Protein AF-A0A1V4TSR1-F1 (afdb_monomer_lite)

Structure (mmCIF, N/CA/C/O backbone):
data_AF-A0A1V4TSR1-F1
#
_entry.id   AF-A0A1V4TSR1-F1
#
loop_
_atom_site.group_PDB
_atom_site.id
_atom_site.type_symbol
_atom_site.label_atom_id
_atom_site.label_alt_id
_atom_site.label_comp_id
_atom_site.label_asym_id
_atom_site.label_entity_id
_atom_site.label_seq_id
_atom_site.pdbx_PDB_ins_code
_atom_site.Cartn_x
_atom_site.Cartn_y
_atom_site.Cartn_z
_atom_site.occupancy
_atom_site.B_iso_or_equiv
_atom_site.auth_seq_id
_atom_site.auth_comp_id
_atom_site.auth_asym_id
_atom_site.auth_atom_id
_atom_site.pdbx_PDB_model_num
ATOM 1 N N . MET A 1 1 ? -20.050 10.778 41.214 1.00 63.22 1 MET A N 1
ATOM 2 C CA . MET A 1 1 ? -21.009 10.575 40.112 1.00 63.22 1 MET A CA 1
ATOM 3 C C . MET A 1 1 ? -20.697 11.623 39.060 1.00 63.22 1 MET A C 1
ATOM 5 O O . MET A 1 1 ? -20.929 12.783 39.350 1.00 63.22 1 MET A O 1
ATOM 9 N N . SER A 1 2 ? -20.046 11.227 37.968 1.00 52.53 2 SER A N 1
ATOM 10 C CA . SER A 1 2 ? -20.130 11.809 36.618 1.00 52.53 2 SER A CA 1
ATOM 11 C C . SER A 1 2 ? -19.190 10.999 35.730 1.00 52.53 2 SER A C 1
ATOM 13 O O . SER A 1 2 ? -18.043 10.741 36.089 1.00 52.53 2 SER A O 1
ATOM 15 N N . GLU A 1 3 ? -19.768 10.503 34.651 1.00 50.19 3 GLU A N 1
ATOM 16 C CA . GLU A 1 3 ? -19.359 9.351 33.862 1.00 50.19 3 GLU A CA 1
ATOM 17 C C . GLU A 1 3 ? -18.098 9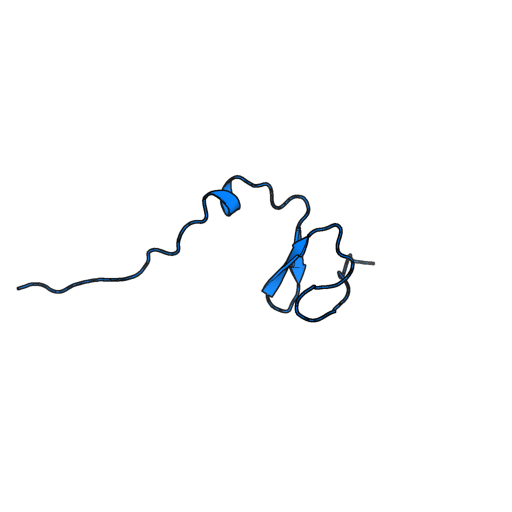.519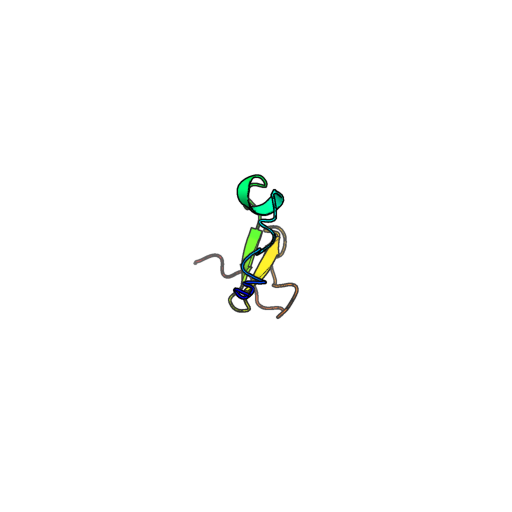 32.989 1.00 50.19 3 GLU A C 1
ATOM 19 O O . GLU A 1 3 ? -17.575 10.607 32.761 1.00 50.19 3 GLU A O 1
ATOM 24 N N . ALA A 1 4 ? -17.609 8.375 32.508 1.00 61.44 4 ALA A N 1
ATOM 25 C CA . ALA A 1 4 ? -16.405 8.191 31.709 1.00 61.44 4 ALA A CA 1
ATOM 26 C C . ALA A 1 4 ? -16.486 8.760 30.278 1.00 61.44 4 ALA A C 1
ATOM 28 O O . ALA A 1 4 ? -17.551 8.800 29.666 1.00 61.44 4 ALA A O 1
ATOM 29 N N . LYS A 1 5 ? -15.317 9.010 29.670 1.00 45.66 5 LYS A N 1
ATOM 30 C CA . LYS A 1 5 ? -15.135 8.830 28.220 1.00 45.66 5 LYS A CA 1
ATOM 31 C C . LYS A 1 5 ? -13.826 8.079 27.932 1.00 45.66 5 LYS A C 1
ATOM 33 O O . LYS A 1 5 ? -12.763 8.694 27.877 1.00 45.66 5 LYS A O 1
ATOM 38 N N . PRO A 1 6 ? -13.864 6.746 27.778 1.00 55.66 6 PRO A N 1
ATOM 39 C CA . PRO A 1 6 ? -12.743 5.979 27.269 1.00 55.66 6 PRO A CA 1
ATOM 40 C C . PRO A 1 6 ? -12.814 5.955 25.742 1.00 55.66 6 PRO A C 1
ATOM 42 O O . PRO A 1 6 ? -13.781 5.464 25.167 1.00 55.66 6 PRO A O 1
ATOM 45 N N . GLY A 1 7 ? -11.753 6.435 25.101 1.00 63.22 7 GLY A N 1
ATOM 46 C CA . GLY A 1 7 ? -11.448 6.071 23.723 1.00 63.22 7 GLY A CA 1
ATOM 47 C C . GLY A 1 7 ? -11.610 7.190 22.714 1.00 63.22 7 GLY A C 1
ATOM 48 O O . GLY A 1 7 ? -12.631 7.241 22.060 1.00 63.22 7 GLY A O 1
ATOM 49 N N . GLU A 1 8 ? -10.547 7.974 22.521 1.00 53.41 8 GLU A N 1
ATOM 50 C CA . GLU A 1 8 ? -10.124 8.511 21.211 1.00 53.41 8 GLU A CA 1
ATOM 51 C C . GLU A 1 8 ? -8.590 8.667 21.185 1.00 53.41 8 GLU A C 1
ATOM 53 O O . GLU A 1 8 ? -8.030 9.628 20.671 1.00 53.41 8 GLU A O 1
ATOM 58 N N . GLY A 1 9 ? -7.867 7.720 21.783 1.00 55.31 9 GLY A N 1
ATOM 59 C CA . GLY A 1 9 ? -6.415 7.645 21.668 1.00 55.31 9 GLY A CA 1
ATOM 60 C C . GLY A 1 9 ? -6.043 6.750 20.499 1.00 55.31 9 GLY A C 1
ATOM 61 O O . GLY A 1 9 ? -5.585 5.634 20.727 1.00 55.31 9 GLY A O 1
ATOM 62 N N . LYS A 1 10 ? -6.249 7.189 19.247 1.00 56.97 10 LYS A 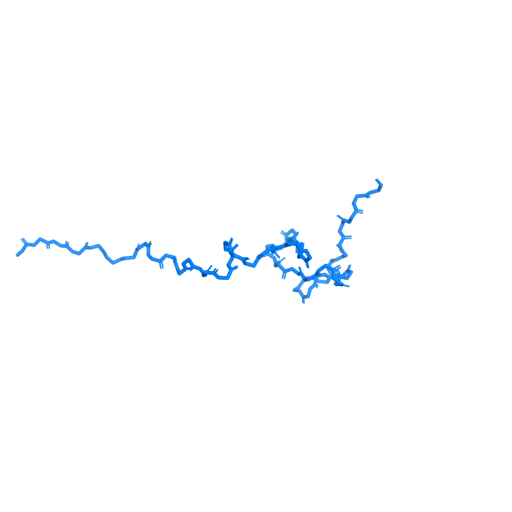N 1
ATOM 63 C CA . LYS A 1 10 ? -5.520 6.553 18.137 1.00 56.97 10 LYS A CA 1
ATOM 64 C C . LYS A 1 10 ? -4.042 6.667 18.517 1.00 56.97 10 LYS A C 1
ATOM 66 O O . LYS A 1 10 ? -3.617 7.801 18.757 1.00 56.97 10 LYS A O 1
ATOM 71 N N . PRO A 1 11 ? -3.270 5.570 18.643 1.00 56.97 11 PRO A N 1
ATOM 72 C CA . PRO A 1 11 ? -1.845 5.701 18.873 1.00 56.97 11 PRO A CA 1
ATOM 73 C C . PRO A 1 11 ? -1.316 6.460 17.662 1.00 56.97 11 PRO A C 1
ATOM 75 O O . PRO A 1 11 ? -1.277 5.926 16.554 1.00 56.97 11 PRO A O 1
ATOM 78 N N . LYS A 1 12 ? -1.018 7.748 17.849 1.00 58.44 12 LYS A N 1
ATOM 79 C CA . LYS A 1 12 ? -0.314 8.546 16.857 1.00 58.44 12 LYS A CA 1
ATOM 80 C C . LYS A 1 12 ? 1.049 7.898 16.795 1.00 58.44 12 LYS A C 1
ATOM 82 O O . LYS A 1 12 ? 1.883 8.117 17.668 1.00 58.44 12 LYS A O 1
ATOM 87 N N . CYS A 1 13 ? 1.195 6.962 15.867 1.00 57.94 13 CYS A N 1
ATOM 88 C CA . CYS A 1 13 ? 2.444 6.288 15.618 1.00 57.94 13 CYS A CA 1
ATOM 89 C C . CYS A 1 13 ? 3.437 7.416 15.344 1.00 57.94 13 CYS A C 1
ATOM 91 O O . CYS A 1 13 ? 3.351 8.067 14.314 1.00 57.94 13 CYS A O 1
ATOM 93 N N . THR A 1 14 ? 4.336 7.730 16.271 1.00 58.09 14 THR A N 1
ATOM 94 C CA . THR A 1 14 ? 5.308 8.826 16.093 1.00 58.09 14 THR A CA 1
ATOM 95 C C . THR A 1 14 ? 6.221 8.579 14.887 1.00 58.09 14 THR A C 1
ATOM 97 O O . THR A 1 14 ? 6.863 9.493 14.378 1.00 58.09 14 THR A O 1
ATOM 100 N N . ILE A 1 15 ? 6.203 7.348 14.370 1.00 57.88 15 ILE A N 1
ATOM 101 C CA . ILE A 1 15 ? 6.776 6.945 13.094 1.00 57.88 15 ILE A CA 1
ATOM 102 C C . ILE A 1 15 ? 6.013 7.585 11.917 1.00 57.88 15 ILE A C 1
ATOM 104 O O . ILE A 1 15 ? 6.662 8.056 11.003 1.00 57.88 15 ILE A O 1
ATOM 108 N N . CYS A 1 16 ? 4.681 7.706 11.901 1.00 57.88 16 CYS A N 1
ATOM 109 C CA . CYS A 1 16 ? 3.969 8.193 10.706 1.00 57.88 16 CYS A CA 1
ATOM 110 C C . CYS A 1 16 ? 4.103 9.703 10.430 1.00 57.88 16 CYS A C 1
ATOM 112 O O . CYS A 1 16 ? 3.969 10.102 9.278 1.00 57.88 16 CYS A O 1
ATOM 114 N N . GLU A 1 17 ? 4.387 10.537 11.437 1.00 53.91 17 GLU A N 1
ATOM 115 C CA . GLU A 1 17 ? 4.646 11.978 11.227 1.00 53.91 17 GLU A CA 1
ATOM 116 C C . GLU A 1 17 ? 6.131 12.294 10.964 1.00 53.91 17 GLU A C 1
ATOM 118 O O . GLU A 1 17 ? 6.435 13.314 10.353 1.00 53.91 17 GLU A O 1
ATOM 123 N N . SER A 1 18 ? 7.063 11.427 11.390 1.00 55.81 18 SER A N 1
ATOM 124 C CA . SER A 1 18 ? 8.516 11.677 11.282 1.00 55.81 18 SER A CA 1
ATOM 125 C C . SER A 1 18 ? 9.244 10.782 10.271 1.00 55.81 18 SER A C 1
ATOM 127 O O . SER A 1 18 ? 10.221 11.218 9.660 1.00 55.81 18 SER A O 1
ATOM 129 N N . PHE A 1 19 ? 8.782 9.548 10.038 1.00 54.69 19 PHE A N 1
ATOM 130 C CA . PHE A 1 19 ? 9.257 8.737 8.919 1.00 54.69 19 PHE A CA 1
ATOM 131 C C . PHE A 1 19 ? 8.548 9.207 7.664 1.00 54.69 19 PHE A C 1
ATOM 133 O O . PHE A 1 19 ? 7.425 8.815 7.363 1.00 54.69 19 PHE A O 1
ATOM 140 N N . ASN A 1 20 ? 9.254 10.062 6.935 1.00 57.41 20 ASN A N 1
ATOM 141 C CA . ASN A 1 20 ? 9.109 10.270 5.506 1.00 57.41 20 ASN A CA 1
ATOM 142 C C . ASN A 1 20 ? 8.510 9.017 4.825 1.00 57.41 20 ASN A C 1
ATOM 144 O O . ASN A 1 20 ? 9.231 8.078 4.498 1.00 57.41 20 ASN A O 1
ATOM 148 N N . LEU A 1 21 ? 7.199 9.028 4.553 1.00 64.75 21 LEU A N 1
ATOM 149 C CA . LEU A 1 21 ? 6.523 8.058 3.677 1.00 64.75 21 LEU A CA 1
ATOM 150 C C . LEU A 1 21 ? 7.081 8.117 2.237 1.00 64.75 21 LEU A C 1
ATOM 1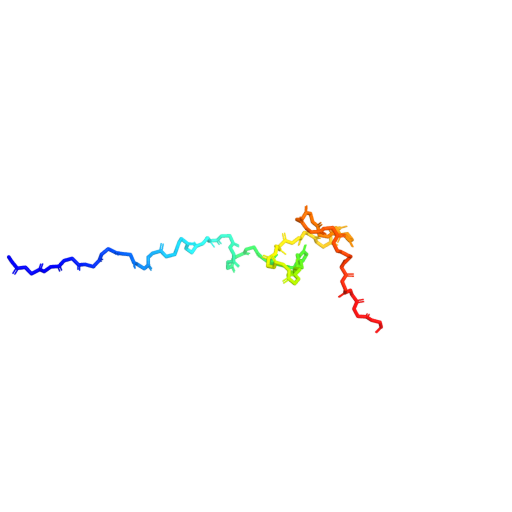52 O O . LEU A 1 21 ? 6.612 7.379 1.371 1.00 64.75 21 LEU A O 1
ATOM 156 N N . LYS A 1 22 ? 8.090 8.972 1.974 1.00 61.69 22 LYS A N 1
ATOM 157 C CA . LYS A 1 22 ? 9.000 8.919 0.824 1.00 61.69 22 LYS A CA 1
ATOM 158 C C . LYS A 1 22 ? 9.521 7.498 0.666 1.00 61.69 22 LYS A C 1
ATOM 160 O O . LYS A 1 22 ? 10.458 7.078 1.336 1.00 61.69 22 LYS A O 1
ATOM 165 N N . GLY A 1 23 ? 8.909 6.766 -0.247 1.00 77.00 23 GLY A N 1
ATOM 166 C CA . GLY A 1 23 ? 9.248 5.373 -0.464 1.00 77.00 23 GLY A CA 1
ATOM 167 C C . GLY A 1 23 ? 8.177 4.398 0.005 1.00 77.00 23 GLY A C 1
ATOM 168 O O . GLY A 1 23 ? 8.474 3.218 0.108 1.00 77.00 23 GLY A O 1
ATOM 169 N N . THR A 1 24 ? 6.931 4.822 0.206 1.00 83.94 24 THR A N 1
ATOM 170 C CA . THR A 1 24 ? 5.770 3.933 0.367 1.00 83.94 24 THR A CA 1
ATOM 171 C C . THR A 1 24 ? 4.641 4.353 -0.570 1.00 83.94 24 THR A C 1
ATOM 173 O O . THR A 1 24 ? 4.591 5.502 -1.003 1.00 83.94 24 THR A O 1
ATOM 176 N N . TRP A 1 25 ? 3.772 3.415 -0.928 1.00 87.06 25 TRP A N 1
ATOM 177 C CA . TRP A 1 25 ? 2.575 3.676 -1.720 1.00 87.06 25 TRP A CA 1
ATOM 178 C C . TRP A 1 25 ? 1.382 2.953 -1.108 1.00 87.06 25 TRP A C 1
ATOM 180 O O . TRP A 1 25 ? 1.479 1.801 -0.673 1.00 87.06 25 TRP A O 1
ATOM 190 N N . THR A 1 26 ? 0.250 3.642 -1.071 1.00 88.31 26 THR A N 1
ATOM 191 C CA . THR A 1 26 ? -1.006 3.082 -0.578 1.00 88.31 26 THR A CA 1
ATOM 192 C C . THR A 1 26 ? -1.725 2.404 -1.734 1.00 88.31 26 THR A C 1
ATOM 194 O O . THR A 1 26 ? -1.949 3.013 -2.777 1.00 88.31 26 THR A O 1
ATOM 197 N N . CYS A 1 27 ? -2.059 1.128 -1.568 1.00 90.06 27 CYS A N 1
ATOM 198 C CA . CYS A 1 27 ? -2.895 0.402 -2.517 1.00 90.06 27 CYS A CA 1
ATOM 199 C C . CYS A 1 27 ? -4.377 0.734 -2.288 1.00 90.06 27 CYS A C 1
ATOM 201 O O . CYS A 1 27 ? -4.772 1.085 -1.181 1.00 90.06 27 CYS A O 1
ATOM 203 N N . GLU A 1 28 ? -5.214 0.520 -3.304 1.00 88.75 28 GLU A N 1
ATOM 204 C CA . GLU A 1 28 ? -6.679 0.648 -3.228 1.00 88.75 28 GLU A CA 1
ATOM 205 C C . GLU A 1 28 ? -7.327 -0.221 -2.134 1.00 88.75 28 GLU A C 1
ATOM 207 O O . GLU A 1 28 ? -8.463 0.016 -1.746 1.00 88.75 28 GLU A O 1
ATOM 212 N N . CYS A 1 29 ? -6.629 -1.248 -1.638 1.00 89.94 29 CYS A N 1
ATOM 213 C CA . CYS A 1 29 ? -7.089 -2.102 -0.539 1.00 89.94 29 CYS A CA 1
ATOM 214 C C . CYS A 1 29 ? -6.686 -1.588 0.860 1.00 89.94 29 CYS A C 1
ATOM 216 O O . CYS A 1 29 ? -6.634 -2.378 1.812 1.00 89.94 29 CYS A O 1
ATOM 218 N N . ASP A 1 30 ? -6.310 -0.307 0.954 1.00 86.75 30 ASP A N 1
ATOM 219 C CA . ASP A 1 30 ? -5.803 0.400 2.141 1.00 86.75 30 ASP A CA 1
ATOM 220 C C . ASP A 1 30 ? -4.485 -0.151 2.714 1.00 86.75 30 ASP A C 1
ATOM 222 O O . ASP A 1 30 ? -4.037 0.238 3.794 1.00 86.75 30 ASP A O 1
ATOM 226 N N . ALA A 1 31 ? -3.821 -1.061 1.997 1.00 88.69 31 ALA A N 1
ATOM 227 C CA . ALA A 1 31 ? -2.517 -1.567 2.401 1.00 88.69 31 ALA A CA 1
ATOM 228 C C . ALA A 1 31 ? -1.415 -0.568 2.035 1.00 88.69 31 ALA A C 1
ATOM 230 O O . ALA A 1 31 ? -1.298 -0.152 0.881 1.00 88.69 31 ALA A O 1
ATOM 231 N N . ILE A 1 32 ? -0.562 -0.248 3.007 1.00 87.75 32 ILE A N 1
ATOM 232 C CA . ILE A 1 32 ? 0.673 0.503 2.780 1.00 87.75 32 ILE A CA 1
ATOM 233 C C . ILE A 1 32 ? 1.741 -0.487 2.314 1.00 87.75 32 ILE A C 1
ATOM 235 O O . ILE A 1 32 ? 2.017 -1.479 2.990 1.00 87.75 32 ILE A O 1
ATOM 239 N N . ASN A 1 33 ? 2.328 -0.220 1.153 1.00 88.31 33 ASN A N 1
ATOM 240 C CA . ASN A 1 33 ? 3.397 -1.013 0.554 1.00 88.31 33 ASN A CA 1
ATOM 241 C C . ASN A 1 33 ? 4.674 -0.174 0.489 1.00 88.31 33 ASN A C 1
ATOM 243 O O . ASN A 1 33 ? 4.615 1.055 0.428 1.00 88.31 33 ASN A O 1
ATOM 247 N N . ILE A 1 34 ? 5.839 -0.818 0.459 1.00 87.19 34 ILE A N 1
ATOM 248 C CA . ILE A 1 34 ? 7.104 -0.117 0.218 1.00 87.19 34 ILE A CA 1
ATOM 249 C C . ILE A 1 34 ? 7.255 0.186 -1.278 1.00 87.19 34 ILE A C 1
ATOM 251 O O . ILE A 1 34 ? 6.781 -0.547 -2.136 1.00 87.19 34 ILE A O 1
ATOM 255 N N . SER A 1 35 ? 7.931 1.274 -1.632 1.00 82.81 35 SER A N 1
ATOM 256 C CA . SER A 1 35 ? 8.090 1.722 -3.023 1.00 82.81 35 SER A CA 1
ATOM 257 C C . SER A 1 35 ? 8.937 0.795 -3.872 1.00 82.81 35 SER A C 1
ATOM 259 O O . SER A 1 35 ? 8.862 0.871 -5.090 1.00 82.81 35 SER A O 1
ATOM 261 N N . ARG A 1 36 ? 9.709 -0.092 -3.240 1.00 82.50 36 ARG A N 1
ATOM 262 C CA . ARG A 1 36 ? 10.409 -1.170 -3.935 1.00 82.50 36 ARG A CA 1
ATOM 263 C C . ARG A 1 36 ? 9.456 -2.271 -4.411 1.00 82.50 36 ARG A C 1
ATOM 265 O O . ARG A 1 36 ? 9.785 -2.966 -5.367 1.00 82.50 36 ARG A O 1
ATOM 272 N N . ASP A 1 37 ? 8.303 -2.434 -3.762 1.00 84.62 37 ASP A N 1
ATOM 273 C CA . ASP A 1 37 ? 7.318 -3.425 -4.173 1.00 84.62 37 ASP A CA 1
ATOM 274 C C . ASP A 1 37 ? 6.545 -2.936 -5.394 1.00 84.62 37 ASP A C 1
ATOM 276 O O . ASP A 1 37 ? 5.872 -1.904 -5.367 1.00 84.62 37 ASP A O 1
ATOM 280 N N . THR A 1 38 ? 6.607 -3.734 -6.457 1.00 87.81 38 THR A N 1
ATOM 281 C CA . THR A 1 38 ? 5.831 -3.535 -7.687 1.00 87.81 38 THR A CA 1
ATOM 282 C C . THR A 1 38 ? 4.415 -4.093 -7.575 1.00 87.81 38 THR A C 1
ATOM 284 O O . THR A 1 38 ? 3.593 -3.848 -8.455 1.00 87.81 38 THR A O 1
ATOM 287 N N . LYS A 1 39 ? 4.116 -4.845 -6.508 1.00 91.31 39 LYS A N 1
ATOM 288 C CA . LYS A 1 39 ? 2.813 -5.456 -6.232 1.00 91.31 39 LYS A CA 1
ATOM 289 C C . LYS A 1 39 ? 2.451 -5.301 -4.765 1.00 91.31 39 LYS A C 1
ATOM 291 O O . LYS A 1 39 ? 3.316 -5.324 -3.899 1.00 91.31 39 LYS A O 1
ATOM 296 N N . CYS A 1 40 ? 1.164 -5.182 -4.480 1.00 93.31 40 CYS A N 1
ATOM 297 C CA . CYS A 1 40 ? 0.682 -5.078 -3.121 1.00 93.31 40 CYS A CA 1
ATOM 298 C C . CYS A 1 40 ? 0.892 -6.399 -2.374 1.00 93.31 40 CYS A C 1
ATOM 300 O O . CYS A 1 40 ? 0.444 -7.446 -2.842 1.00 93.31 40 CYS A O 1
ATOM 302 N N . TRP A 1 41 ? 1.488 -6.344 -1.182 1.00 90.88 41 TRP A N 1
ATOM 303 C CA . TRP A 1 41 ? 1.702 -7.532 -0.347 1.00 90.88 41 TRP A CA 1
ATOM 304 C C . TRP A 1 41 ? 0.387 -8.165 0.135 1.00 90.88 41 TRP A C 1
ATOM 306 O O . TRP A 1 41 ? 0.346 -9.355 0.432 1.00 90.88 41 TRP A O 1
ATOM 316 N N . ARG A 1 42 ? -0.696 -7.377 0.208 1.00 92.31 42 ARG A N 1
ATOM 317 C CA . ARG A 1 42 ? -2.002 -7.817 0.718 1.00 92.31 42 ARG A CA 1
ATOM 318 C C . ARG A 1 42 ? -2.913 -8.390 -0.364 1.00 92.31 42 ARG A C 1
ATOM 320 O O . ARG A 1 42 ? -3.519 -9.433 -0.155 1.00 92.31 42 ARG A O 1
ATOM 327 N N . CYS A 1 43 ? -3.062 -7.694 -1.492 1.00 93.38 43 CYS A N 1
ATOM 328 C CA . CYS A 1 43 ? -4.016 -8.071 -2.545 1.00 93.38 43 CYS A CA 1
ATOM 329 C C . CYS A 1 43 ? -3.357 -8.484 -3.869 1.00 93.38 43 CYS A C 1
ATOM 331 O O . CYS A 1 43 ? -4.062 -8.854 -4.804 1.00 93.38 43 CYS A O 1
ATOM 333 N N . GLY A 1 44 ? -2.029 -8.387 -3.984 1.00 90.31 44 GLY A N 1
ATOM 334 C CA . GLY A 1 44 ? -1.278 -8.772 -5.182 1.00 90.31 44 GLY A CA 1
ATOM 335 C C . GLY A 1 44 ? -1.403 -7.822 -6.379 1.00 90.31 44 GLY A C 1
ATOM 336 O O . GLY A 1 44 ? -0.761 -8.065 -7.402 1.00 90.31 44 GLY A O 1
ATOM 337 N N . ARG A 1 45 ? -2.196 -6.744 -6.278 1.00 90.69 45 ARG A N 1
ATOM 338 C CA . ARG A 1 45 ? -2.369 -5.761 -7.362 1.00 90.69 45 ARG A CA 1
ATOM 339 C C . ARG A 1 45 ? -1.061 -5.033 -7.666 1.00 90.69 45 ARG A C 1
ATOM 341 O O . ARG A 1 45 ? -0.341 -4.714 -6.721 1.00 90.69 45 ARG A O 1
ATOM 348 N N . PRO A 1 46 ? -0.749 -4.747 -8.938 1.00 89.69 46 PRO A N 1
ATOM 349 C CA . PRO A 1 46 ? 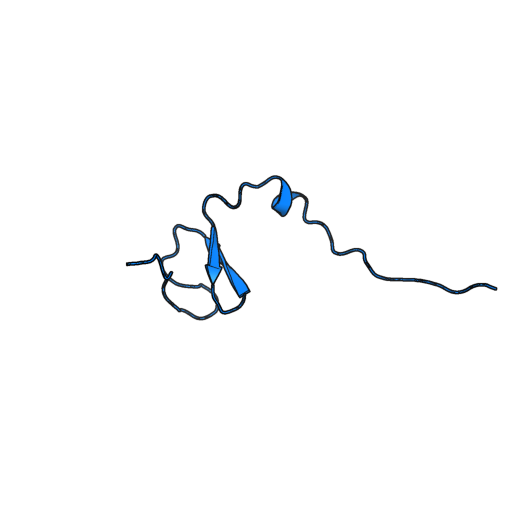0.435 -3.972 -9.274 1.00 89.69 46 PRO A CA 1
ATOM 350 C C . PRO A 1 46 ? 0.337 -2.546 -8.720 1.00 89.69 46 PRO A C 1
ATOM 352 O O . PRO A 1 46 ? -0.758 -2.012 -8.529 1.00 89.69 46 PRO A O 1
ATOM 355 N N . ARG A 1 47 ? 1.491 -1.925 -8.472 1.00 85.62 47 ARG A N 1
ATOM 356 C CA . ARG A 1 47 ? 1.582 -0.487 -8.222 1.00 85.62 47 ARG A CA 1
ATOM 357 C C . ARG A 1 47 ? 1.122 0.238 -9.488 1.00 85.62 47 ARG A C 1
ATOM 359 O O . ARG A 1 47 ? 1.741 0.081 -10.535 1.00 85.62 47 ARG A O 1
ATOM 366 N N . ILE A 1 48 ? 0.040 1.005 -9.385 1.00 76.25 48 ILE A N 1
ATOM 367 C CA . ILE A 1 48 ? -0.444 1.868 -10.467 1.00 76.25 48 ILE A CA 1
ATOM 368 C C . ILE A 1 48 ? 0.422 3.131 -10.426 1.00 76.25 48 ILE A C 1
ATOM 370 O O . ILE A 1 48 ? 0.067 4.125 -9.797 1.00 76.25 48 ILE A O 1
ATOM 374 N N . GLU A 1 49 ? 1.629 3.049 -10.978 1.00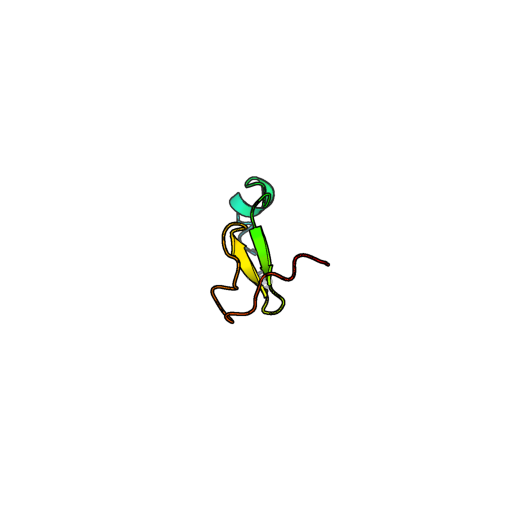 66.12 49 GLU A N 1
ATOM 375 C CA . GLU A 1 49 ? 2.398 4.244 -11.317 1.00 66.12 49 GLU A CA 1
ATOM 376 C C . GLU A 1 49 ? 1.833 4.721 -12.656 1.00 66.12 49 GLU A C 1
ATOM 378 O O . GLU A 1 49 ? 1.789 3.935 -13.598 1.00 66.12 49 GLU A O 1
ATOM 383 N N . GLY A 1 50 ? 1.240 5.919 -12.671 1.00 61.41 50 GLY A N 1
ATOM 384 C CA . GLY A 1 50 ? 0.498 6.435 -13.824 1.00 61.41 50 GLY A CA 1
ATOM 385 C C . GLY A 1 50 ? 1.314 6.378 -15.117 1.00 61.41 50 GLY A C 1
ATOM 386 O O . GLY A 1 50 ? 2.522 6.605 -15.079 1.00 61.41 50 GLY A O 1
ATOM 387 N N . ASP A 1 51 ? 0.616 6.046 -16.205 1.00 39.31 51 ASP A N 1
ATOM 388 C CA . ASP A 1 51 ? 1.080 6.046 -17.602 1.00 39.31 51 ASP A CA 1
ATOM 389 C C . ASP A 1 51 ? 1.807 7.351 -17.990 1.00 39.31 51 ASP A C 1
ATOM 391 O O . ASP A 1 51 ? 1.317 8.440 -17.593 1.00 39.31 51 ASP A O 1
#

pLDDT: mean 72.45, std 16.16, range [39.31, 93.38]

Secondary structure (DSSP, 8-state):
-------------HHHHHS--TTEEE-TTS-EEETT-SB-TTT-PBP----

Foldseek 3Di:
DDDDDPDDCPPPPVCVVPVDCVQWDQDPVRAIGGNVDQAGPPPRHGDCPDD

Radius of gyration: 16.96 Å; chains: 1; bounding box: 31×21×58 Å

Sequence (51 aa):
MSEAKPGEGKPKCTICESFNLKGTWTCECDAINISRDTKCWRCGRPRIEGD